Protein AF-A0A7C7XVT6-F1 (afdb_monomer_lite)

pLDDT: mean 93.93, std 7.88, range [43.56, 98.62]

Structure (mmCIF, N/CA/C/O backbone):
data_AF-A0A7C7XVT6-F1
#
_entry.id   AF-A0A7C7XVT6-F1
#
loop_
_atom_site.group_PDB
_atom_site.id
_atom_site.type_symbol
_atom_site.label_atom_id
_atom_site.label_alt_id
_atom_site.label_comp_id
_atom_site.label_asym_id
_atom_site.label_entity_id
_atom_site.label_seq_id
_atom_site.pdbx_PDB_ins_code
_atom_site.Cartn_x
_atom_site.Cartn_y
_atom_site.Cartn_z
_atom_site.occupancy
_atom_site.B_iso_or_equiv
_atom_site.auth_seq_id
_atom_site.auth_comp_id
_atom_site.auth_asym_id
_atom_site.auth_atom_id
_atom_site.pdbx_PDB_model_num
ATOM 1 N N . MET A 1 1 ? -9.409 -11.288 -28.314 1.00 43.56 1 MET A N 1
ATOM 2 C CA . MET A 1 1 ? -8.754 -10.271 -27.467 1.00 43.56 1 MET A CA 1
ATOM 3 C C . MET A 1 1 ? -9.378 -10.418 -26.088 1.00 43.56 1 MET A C 1
ATOM 5 O O . MET A 1 1 ? -10.572 -10.189 -25.979 1.00 43.56 1 MET A O 1
ATOM 9 N N . LEU A 1 2 ? -8.659 -10.968 -25.104 1.00 50.91 2 LEU A N 1
ATOM 10 C CA . LEU A 1 2 ? -9.177 -11.057 -23.734 1.00 50.91 2 LEU A CA 1
ATOM 11 C C . LEU A 1 2 ? -9.178 -9.642 -23.156 1.00 50.91 2 LEU A C 1
ATOM 13 O O . LEU A 1 2 ? -8.158 -8.956 -23.210 1.00 50.91 2 LEU A O 1
ATOM 17 N N . ASP A 1 3 ? -10.332 -9.196 -22.684 1.00 52.62 3 ASP A N 1
ATOM 18 C CA . ASP A 1 3 ? -10.493 -7.874 -22.100 1.00 52.62 3 ASP A CA 1
ATOM 19 C C . ASP A 1 3 ? -9.839 -7.889 -20.708 1.00 52.62 3 ASP A C 1
ATOM 21 O O . ASP A 1 3 ? -10.363 -8.475 -19.763 1.00 52.62 3 ASP A O 1
ATOM 25 N N . TYR A 1 4 ? -8.634 -7.327 -20.584 1.00 62.66 4 TYR A N 1
ATOM 26 C CA . TYR A 1 4 ? -7.905 -7.220 -19.311 1.00 62.66 4 TYR A CA 1
ATOM 27 C C . TYR A 1 4 ? -8.448 -6.053 -18.468 1.00 62.66 4 TYR A C 1
ATOM 29 O O . TYR A 1 4 ? -7.698 -5.175 -18.021 1.00 62.66 4 TYR A O 1
ATOM 37 N N . SER A 1 5 ? -9.769 -6.004 -18.282 1.00 77.19 5 SER A N 1
ATOM 38 C CA . SER A 1 5 ? -10.411 -5.042 -17.392 1.00 77.19 5 SER A CA 1
ATOM 39 C C . SER A 1 5 ? -10.066 -5.414 -15.949 1.00 77.19 5 SER A C 1
ATOM 41 O O . SER A 1 5 ? -10.441 -6.489 -15.479 1.00 77.19 5 SER A O 1
ATOM 43 N N . GLY A 1 6 ? -9.328 -4.549 -15.249 1.00 85.06 6 GLY A N 1
ATOM 44 C CA . GLY A 1 6 ? -9.003 -4.774 -13.840 1.00 85.06 6 GLY A CA 1
ATOM 45 C C . GLY A 1 6 ? -10.278 -4.919 -13.005 1.00 85.06 6 GLY A C 1
ATOM 46 O O . GLY A 1 6 ? -11.226 -4.154 -13.179 1.00 85.06 6 GLY A O 1
ATOM 47 N N . LYS A 1 7 ? -10.306 -5.895 -12.099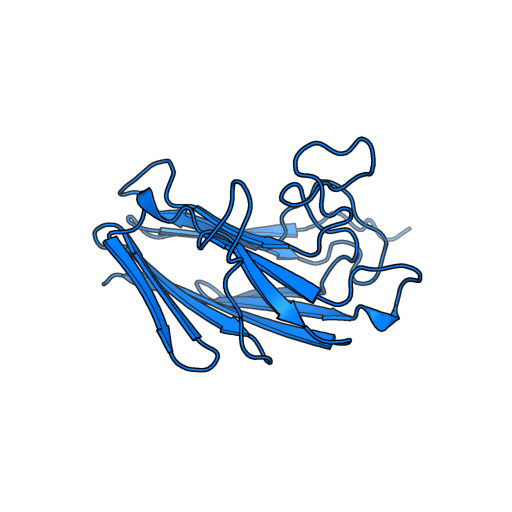 1.00 92.50 7 LYS A N 1
ATOM 48 C CA . LYS A 1 7 ? -11.458 -6.174 -11.234 1.00 92.50 7 LYS A CA 1
ATOM 49 C C . LYS A 1 7 ? -11.252 -5.540 -9.866 1.00 92.50 7 LYS A C 1
ATOM 51 O O . LYS A 1 7 ? -10.408 -5.997 -9.093 1.00 92.50 7 LYS A O 1
ATOM 56 N N . LEU A 1 8 ? -12.034 -4.504 -9.570 1.00 95.12 8 LEU A N 1
ATOM 57 C CA . LEU A 1 8 ? -12.053 -3.852 -8.262 1.00 95.12 8 LEU A CA 1
ATOM 58 C C . LEU A 1 8 ? -12.799 -4.730 -7.249 1.00 95.12 8 LEU A C 1
ATOM 60 O O . LEU A 1 8 ? -13.968 -5.052 -7.445 1.00 95.12 8 LEU A O 1
ATOM 64 N N . THR A 1 9 ? -12.129 -5.095 -6.161 1.00 96.69 9 THR A N 1
ATOM 65 C CA . THR A 1 9 ? -12.720 -5.792 -5.015 1.00 96.69 9 THR A CA 1
ATOM 66 C C . THR A 1 9 ? -12.653 -4.885 -3.799 1.00 96.69 9 THR A C 1
ATOM 68 O O . THR A 1 9 ? -11.632 -4.251 -3.544 1.00 96.69 9 THR A O 1
ATOM 71 N N . LEU A 1 10 ? -13.752 -4.824 -3.050 1.00 97.56 10 LEU A N 1
ATOM 72 C CA . LEU A 1 10 ? -13.859 -4.027 -1.838 1.00 97.56 10 LEU A CA 1
ATOM 73 C C . LEU A 1 10 ? -14.275 -4.922 -0.677 1.00 97.56 10 LEU A C 1
ATOM 75 O O . LEU A 1 10 ? -15.242 -5.677 -0.776 1.00 97.56 10 LEU A O 1
ATOM 79 N N . TRP A 1 11 ? -13.593 -4.779 0.449 1.00 98.31 11 TRP A N 1
ATOM 80 C CA . TRP A 1 11 ? -14.066 -5.263 1.737 1.00 98.31 11 TRP A CA 1
ATOM 81 C C . TRP A 1 11 ? -14.072 -4.103 2.722 1.00 98.31 11 TRP A C 1
ATOM 83 O O . TRP A 1 11 ? -13.167 -3.274 2.708 1.00 98.31 11 TRP A O 1
ATOM 93 N N . LYS A 1 12 ? -15.090 -4.023 3.578 1.00 98.06 12 LYS A N 1
ATOM 94 C CA . LYS A 1 12 ? -15.156 -2.994 4.614 1.00 98.06 12 LYS A CA 1
ATOM 95 C C . LYS A 1 12 ? -15.959 -3.443 5.821 1.00 98.06 12 LYS A C 1
ATOM 97 O O . LYS A 1 12 ? -16.875 -4.257 5.705 1.00 98.06 12 LYS A O 1
ATOM 102 N N . ASN A 1 13 ? -15.656 -2.828 6.953 1.00 97.56 13 ASN A N 1
ATOM 103 C CA . ASN A 1 13 ? -16.533 -2.750 8.114 1.00 97.56 13 ASN A CA 1
ATOM 104 C C . ASN A 1 13 ? -16.812 -1.262 8.430 1.00 97.56 13 ASN A C 1
ATOM 106 O O . ASN A 1 13 ? -16.531 -0.387 7.613 1.00 97.56 13 ASN A O 1
ATOM 110 N N . LYS A 1 14 ? -17.382 -0.953 9.602 1.00 98.00 14 LYS A N 1
ATOM 111 C CA . LYS A 1 14 ? -17.704 0.434 9.996 1.00 98.00 14 LYS A CA 1
ATOM 112 C C . LYS A 1 14 ? -16.481 1.316 10.317 1.00 98.00 14 LYS A C 1
ATOM 114 O O . LYS A 1 14 ? -16.644 2.513 10.518 1.00 98.00 14 LYS A O 1
ATOM 119 N N . HIS A 1 15 ? -15.284 0.736 10.402 1.00 98.38 15 HIS A N 1
ATOM 120 C CA . HIS A 1 15 ? -14.055 1.403 10.839 1.00 98.38 15 HIS A CA 1
ATOM 121 C C . HIS A 1 15 ? -12.973 1.466 9.766 1.00 98.38 15 HIS A C 1
ATOM 123 O O . HIS A 1 15 ? -12.141 2.368 9.806 1.00 98.38 15 HIS A O 1
ATOM 129 N N . VAL A 1 16 ? -12.958 0.515 8.835 1.00 98.31 16 VAL A N 1
ATOM 130 C CA . VAL A 1 16 ? -11.855 0.342 7.893 1.00 98.31 16 VAL A CA 1
ATOM 131 C C . VAL A 1 16 ? -12.323 -0.316 6.592 1.00 98.31 16 VAL A C 1
ATOM 133 O O . VAL A 1 16 ? -13.272 -1.108 6.576 1.00 98.31 16 VAL A O 1
ATOM 136 N N . GLN A 1 17 ? -11.645 0.021 5.497 1.00 98.31 17 GLN A N 1
ATOM 137 C CA . GLN A 1 17 ? -11.893 -0.473 4.148 1.00 98.31 17 GLN A CA 1
ATOM 138 C C . GLN A 1 17 ? -10.590 -0.929 3.479 1.00 98.31 17 GLN A C 1
ATOM 140 O O . GLN A 1 17 ? -9.602 -0.203 3.521 1.00 98.31 17 GLN A O 1
ATOM 145 N N . LEU A 1 18 ? -10.641 -2.086 2.811 1.00 98.56 18 LEU A N 1
ATOM 146 C CA . LEU A 1 18 ? -9.632 -2.611 1.892 1.00 98.56 18 LEU A CA 1
ATOM 147 C C . LEU A 1 18 ? -10.181 -2.574 0.465 1.00 98.56 18 LEU A C 1
ATOM 149 O O . LEU A 1 18 ? -11.216 -3.184 0.184 1.00 98.56 18 LEU A O 1
ATOM 153 N N . SER A 1 19 ? -9.458 -1.922 -0.435 1.00 98.00 19 SER A N 1
ATOM 154 C CA . SER A 1 19 ? -9.722 -1.910 -1.869 1.00 98.00 19 SER A CA 1
ATOM 155 C C . SER A 1 19 ? -8.555 -2.542 -2.616 1.00 98.00 19 SER A C 1
ATOM 157 O O . SER A 1 19 ? -7.408 -2.138 -2.425 1.00 98.00 19 SER A O 1
ATOM 159 N N . THR A 1 20 ? -8.835 -3.491 -3.510 1.00 98.12 20 THR A N 1
ATOM 160 C CA . THR A 1 20 ? -7.818 -4.053 -4.406 1.00 98.12 20 THR A CA 1
ATOM 161 C C . THR A 1 20 ? -8.267 -4.100 -5.858 1.00 98.12 20 THR A C 1
ATOM 163 O O . THR A 1 20 ? -9.455 -4.214 -6.152 1.00 98.12 20 THR A O 1
ATOM 166 N N . VAL A 1 21 ? -7.312 -4.048 -6.785 1.00 96.62 21 VAL A N 1
ATOM 167 C CA . VAL A 1 21 ? -7.559 -4.268 -8.214 1.00 96.62 21 VAL A CA 1
ATOM 168 C C . VAL A 1 21 ? -6.836 -5.534 -8.649 1.00 96.62 21 VAL A C 1
ATOM 170 O O . VAL A 1 21 ? -5.609 -5.581 -8.688 1.00 96.62 21 VAL A O 1
ATOM 173 N N . THR A 1 22 ? -7.603 -6.564 -8.992 1.00 92.88 22 THR A N 1
ATOM 174 C CA . THR A 1 22 ? -7.092 -7.862 -9.448 1.00 92.88 22 THR A CA 1
ATOM 175 C C . THR A 1 22 ? -7.127 -7.967 -10.975 1.00 92.88 22 THR A C 1
ATOM 177 O O . THR A 1 22 ? -7.781 -7.172 -11.650 1.00 92.88 22 THR A O 1
ATOM 180 N N . GLU A 1 23 ? -6.385 -8.929 -11.533 1.00 86.25 23 GLU A N 1
ATOM 181 C CA . GLU A 1 23 ? -6.334 -9.217 -12.983 1.00 86.25 23 GLU A CA 1
ATOM 182 C C . GLU A 1 23 ? -5.915 -8.031 -13.881 1.00 86.25 23 GLU A C 1
ATOM 184 O O . GLU A 1 23 ? -6.161 -8.023 -15.085 1.00 86.25 23 GLU A O 1
ATOM 189 N N . HIS A 1 24 ? -5.210 -7.042 -13.324 1.00 88.50 24 HIS A N 1
ATOM 190 C CA . HIS A 1 24 ? -4.764 -5.864 -14.063 1.00 88.50 24 HIS A CA 1
ATOM 191 C C . HIS A 1 24 ? -3.308 -5.984 -14.532 1.00 88.50 24 HIS A C 1
ATOM 193 O O . HIS A 1 24 ? -2.401 -5.478 -13.876 1.00 88.50 24 HIS A O 1
ATOM 199 N N . LYS A 1 25 ? -3.099 -6.646 -15.680 1.00 90.56 25 LYS A N 1
ATOM 200 C CA . LYS A 1 25 ? -1.849 -6.583 -16.473 1.00 90.56 25 LYS A CA 1
ATOM 201 C C . LYS A 1 25 ? -0.557 -6.794 -15.664 1.00 90.56 25 LYS A C 1
ATOM 203 O O . LYS A 1 25 ? 0.412 -6.049 -15.782 1.00 90.56 25 LYS A O 1
ATOM 208 N N . SER A 1 26 ? -0.556 -7.797 -14.788 1.00 92.00 26 SER A N 1
ATOM 209 C CA . SER A 1 26 ? 0.567 -8.071 -13.886 1.00 92.00 26 SER A CA 1
ATOM 210 C C . SER A 1 26 ? 1.881 -8.286 -14.643 1.00 92.00 26 SER A C 1
ATOM 212 O O . SER A 1 26 ? 1.931 -9.070 -15.588 1.00 92.00 26 SER A O 1
ATOM 214 N N . GLY A 1 27 ? 2.947 -7.629 -14.187 1.00 92.12 27 GLY A N 1
ATOM 215 C CA . GLY A 1 27 ? 4.274 -7.651 -14.805 1.00 92.12 27 GLY A CA 1
ATOM 216 C C . GLY A 1 27 ? 4.459 -6.669 -15.967 1.00 92.12 27 GLY A C 1
ATOM 217 O O . GLY A 1 27 ? 5.578 -6.541 -16.457 1.00 92.12 27 GLY A O 1
ATOM 218 N N . GLU A 1 28 ? 3.408 -5.967 -16.401 1.00 94.38 28 GLU A N 1
ATOM 219 C CA . GLU A 1 28 ? 3.502 -4.928 -17.431 1.00 94.38 28 GLU A CA 1
ATOM 220 C C . GLU A 1 28 ? 3.808 -3.543 -16.834 1.00 94.38 28 GLU A C 1
ATOM 222 O O . GLU A 1 28 ? 3.695 -3.310 -15.624 1.00 94.38 28 GLU A O 1
ATOM 227 N N . VAL A 1 29 ? 4.170 -2.602 -17.714 1.00 94.50 29 VAL A N 1
ATOM 228 C CA . VAL A 1 29 ? 4.360 -1.190 -17.361 1.00 94.50 29 VAL A CA 1
ATOM 229 C C . VAL A 1 29 ? 3.017 -0.562 -16.980 1.00 94.50 29 VAL A C 1
ATOM 231 O O . VAL A 1 29 ? 2.079 -0.519 -17.779 1.00 94.50 29 VAL A O 1
ATOM 234 N N . GLY A 1 30 ? 2.941 -0.031 -15.764 1.00 93.31 30 GLY A N 1
ATOM 235 C CA . GLY A 1 30 ? 1.792 0.703 -15.250 1.00 93.31 30 GLY A CA 1
ATOM 236 C C . GLY A 1 30 ? 1.940 2.225 -15.327 1.00 93.31 30 GLY A C 1
ATOM 237 O O . GLY A 1 30 ? 2.852 2.781 -15.940 1.00 93.31 30 GLY A O 1
ATOM 238 N N . LYS A 1 31 ? 0.973 2.918 -14.726 1.00 90.81 31 LYS A N 1
ATOM 239 C CA . LYS A 1 31 ? 0.855 4.379 -14.655 1.00 90.81 31 LYS A CA 1
ATOM 240 C C . LYS A 1 31 ? 0.312 4.762 -13.269 1.00 90.81 31 LYS A C 1
ATOM 242 O O . LYS A 1 31 ? 0.790 4.286 -12.243 1.00 90.81 31 LYS A O 1
ATOM 247 N N . GLN A 1 32 ? -0.676 5.651 -13.225 1.00 91.06 32 GLN A N 1
ATOM 248 C CA . GLN A 1 32 ? -1.238 6.213 -12.001 1.00 91.06 32 GLN A CA 1
ATOM 249 C C . GLN A 1 32 ? -2.338 5.309 -11.421 1.00 91.06 32 GLN A C 1
ATOM 251 O O . GLN A 1 32 ? -3.504 5.691 -11.384 1.00 91.06 32 GLN A O 1
ATOM 256 N N . GLN A 1 33 ? -1.980 4.078 -11.038 1.00 92.44 33 GLN A N 1
ATOM 257 C CA . GLN A 1 33 ? -2.900 3.135 -10.391 1.00 92.44 33 GLN A CA 1
ATOM 258 C C . GLN A 1 33 ? -2.409 2.716 -9.003 1.00 92.44 33 GLN A C 1
ATOM 260 O O . GLN A 1 33 ? -1.259 2.298 -8.845 1.00 92.44 33 GLN A O 1
ATOM 265 N N . HIS A 1 34 ? -3.315 2.722 -8.026 1.00 94.88 34 HIS A N 1
ATOM 266 C CA . HIS A 1 34 ? -3.150 2.027 -6.751 1.00 94.88 34 HIS A CA 1
ATOM 267 C C . HIS A 1 34 ? -3.965 0.740 -6.775 1.00 94.88 34 HIS A C 1
ATOM 269 O O . HIS A 1 34 ? -5.181 0.779 -6.941 1.00 94.88 34 HIS A O 1
ATOM 275 N N . LEU A 1 35 ? -3.278 -0.400 -6.666 1.00 96.81 35 LEU A N 1
ATOM 276 C CA . LEU A 1 35 ? -3.915 -1.717 -6.741 1.00 96.81 35 LEU A CA 1
ATOM 277 C C . LEU A 1 35 ? -4.203 -2.326 -5.367 1.00 96.81 35 LEU A C 1
ATOM 279 O O . LEU A 1 35 ? -4.926 -3.312 -5.310 1.00 96.81 35 LEU A O 1
ATOM 283 N N . ILE A 1 36 ? -3.649 -1.761 -4.293 1.00 97.94 36 ILE A N 1
ATOM 284 C CA . ILE A 1 36 ? -3.988 -2.051 -2.897 1.00 97.94 36 ILE A CA 1
ATOM 285 C C . ILE A 1 36 ? -4.060 -0.702 -2.183 1.00 97.94 36 ILE A C 1
ATOM 287 O O . ILE A 1 36 ? -3.076 0.040 -2.195 1.00 97.94 36 ILE A O 1
ATOM 291 N N . ASP A 1 37 ? -5.216 -0.392 -1.605 1.00 97.38 37 ASP A N 1
ATOM 292 C CA . ASP A 1 37 ? -5.492 0.845 -0.873 1.00 97.38 37 ASP A CA 1
ATOM 293 C C . ASP A 1 37 ? -6.355 0.556 0.360 1.00 97.38 37 ASP A C 1
ATOM 295 O O . ASP A 1 37 ? -7.291 -0.249 0.315 1.00 97.38 37 ASP A O 1
ATOM 299 N N . GLU A 1 38 ? -6.037 1.235 1.453 1.00 97.50 38 GLU A N 1
ATOM 300 C CA . GLU A 1 38 ? -6.700 1.137 2.743 1.00 97.50 38 GLU A CA 1
ATOM 301 C C . GLU A 1 38 ? -7.157 2.520 3.208 1.00 97.50 38 GLU A C 1
ATOM 303 O O . GLU A 1 38 ? -6.451 3.523 3.052 1.00 97.50 38 GLU A O 1
ATOM 308 N N . GLN A 1 39 ? -8.332 2.572 3.831 1.00 97.38 39 GLN A N 1
ATOM 309 C CA . GLN A 1 39 ? -8.885 3.798 4.398 1.00 97.38 39 GLN A CA 1
ATOM 310 C C . GLN A 1 39 ? -9.563 3.526 5.739 1.00 97.38 39 GLN A C 1
ATOM 312 O O . GLN A 1 39 ? -10.339 2.577 5.869 1.00 97.38 39 GLN A O 1
ATOM 317 N N . PHE A 1 40 ? -9.305 4.395 6.716 1.00 98.12 40 PHE A N 1
ATOM 318 C CA . PHE A 1 40 ? -9.862 4.318 8.063 1.00 98.12 40 PHE A CA 1
ATOM 319 C C . PHE A 1 40 ? -10.920 5.405 8.263 1.00 98.12 40 PHE A C 1
ATOM 321 O O . PHE A 1 40 ? -10.733 6.559 7.888 1.00 98.12 40 PHE A O 1
ATOM 328 N N . ALA A 1 41 ? -12.048 5.039 8.869 1.00 97.75 41 ALA A N 1
ATOM 329 C CA . ALA A 1 41 ? -13.203 5.924 9.014 1.00 97.75 41 ALA A CA 1
ATOM 330 C C . ALA A 1 41 ? -13.011 7.013 10.082 1.00 97.75 41 ALA A C 1
ATOM 332 O O . ALA A 1 41 ? -13.691 8.034 10.037 1.00 97.75 41 ALA A O 1
ATOM 333 N N . ALA A 1 42 ? -12.106 6.801 11.043 1.00 97.81 42 ALA A N 1
ATOM 334 C CA . ALA A 1 42 ? -11.888 7.731 12.150 1.00 97.81 42 ALA A CA 1
ATOM 335 C C . ALA A 1 42 ? -11.152 9.017 11.731 1.00 97.81 42 ALA A C 1
ATOM 337 O O . ALA A 1 42 ? -11.299 10.035 12.403 1.00 97.81 42 ALA A O 1
ATOM 338 N N . HIS A 1 43 ? -10.408 9.005 10.616 1.00 97.56 43 HIS A N 1
ATOM 339 C CA . HIS A 1 43 ? -9.713 10.190 10.117 1.00 97.56 43 HIS A CA 1
ATOM 340 C C . HIS A 1 43 ? -9.618 10.187 8.578 1.00 97.56 43 HIS A C 1
ATOM 342 O O . HIS A 1 43 ? -9.095 9.235 8.002 1.00 97.56 43 HIS A O 1
ATOM 348 N N . PRO A 1 44 ? -10.038 11.255 7.869 1.00 93.88 44 PRO A N 1
ATOM 349 C CA . PRO A 1 44 ? -10.106 11.261 6.400 1.00 93.88 44 PRO A CA 1
ATOM 350 C C . PRO A 1 44 ? -8.742 11.105 5.710 1.00 93.88 44 PRO A C 1
ATOM 352 O O . PRO A 1 44 ? -8.673 10.634 4.574 1.00 93.88 44 PRO A O 1
ATOM 355 N N . LEU A 1 45 ? -7.657 11.486 6.393 1.00 95.00 45 LEU A N 1
ATOM 356 C CA . LEU A 1 45 ? -6.286 11.314 5.903 1.00 95.00 45 LEU A CA 1
ATOM 357 C C . LEU A 1 45 ? -5.637 9.992 6.337 1.00 95.00 45 LEU A C 1
ATOM 359 O O . LEU A 1 45 ? -4.526 9.723 5.892 1.00 95.00 45 LEU A O 1
ATOM 363 N N . ALA A 1 46 ? -6.285 9.166 7.170 1.00 96.75 46 ALA A N 1
ATOM 364 C CA . ALA A 1 46 ? -5.749 7.866 7.580 1.00 96.75 46 ALA A CA 1
ATOM 365 C C . ALA A 1 46 ? -5.901 6.864 6.432 1.00 96.75 46 ALA A C 1
ATOM 367 O O . ALA A 1 46 ? -6.861 6.092 6.346 1.00 96.75 46 ALA A O 1
ATOM 368 N N . ARG A 1 47 ? -4.954 6.956 5.499 1.00 95.00 47 ARG A N 1
ATOM 369 C CA . ARG A 1 47 ? -4.870 6.142 4.291 1.00 95.00 47 ARG A CA 1
ATOM 370 C C . ARG A 1 47 ? -3.518 5.466 4.199 1.00 95.00 47 ARG A C 1
ATOM 372 O O . ARG A 1 47 ? -2.502 6.040 4.606 1.00 95.00 47 ARG A O 1
ATOM 379 N N . LEU A 1 48 ? -3.538 4.272 3.625 1.00 95.56 48 LEU A N 1
ATOM 380 C CA . LEU A 1 48 ? -2.350 3.486 3.349 1.00 95.56 48 LEU A CA 1
ATOM 381 C C . LEU A 1 48 ? -2.464 2.830 1.979 1.00 95.56 48 LEU A C 1
ATOM 383 O O . LEU A 1 48 ? -3.529 2.368 1.591 1.00 95.56 48 LEU A O 1
ATOM 387 N N . TRP A 1 49 ? -1.368 2.795 1.232 1.00 97.56 49 TRP A N 1
ATOM 388 C CA . TRP A 1 49 ? -1.298 2.038 -0.016 1.00 97.56 49 TRP A CA 1
ATOM 389 C C . TRP A 1 49 ? 0.121 1.549 -0.274 1.00 97.56 49 TRP A C 1
ATOM 391 O O . TRP A 1 49 ? 1.093 2.111 0.237 1.00 97.56 49 TRP A O 1
ATOM 401 N N . ILE A 1 50 ? 0.231 0.519 -1.112 1.00 98.12 50 ILE A N 1
ATOM 402 C CA . ILE A 1 50 ? 1.501 -0.064 -1.559 1.00 98.12 50 ILE A CA 1
ATOM 403 C C . ILE A 1 50 ? 1.699 0.293 -3.033 1.00 98.12 50 ILE A C 1
ATOM 405 O O . ILE A 1 50 ? 0.773 0.170 -3.844 1.00 98.12 50 ILE A O 1
ATOM 409 N N . ASN A 1 51 ? 2.898 0.749 -3.399 1.00 97.75 51 ASN A N 1
ATOM 410 C CA . ASN A 1 51 ? 3.206 1.091 -4.779 1.00 97.75 51 ASN A CA 1
ATOM 411 C C . ASN A 1 51 ? 4.680 0.886 -5.170 1.00 97.75 51 ASN A C 1
ATOM 413 O O . ASN A 1 51 ? 5.589 1.019 -4.356 1.00 97.75 51 ASN A O 1
ATOM 417 N N . HIS A 1 52 ? 4.917 0.625 -6.455 1.00 97.56 52 HIS A N 1
ATOM 418 C CA . HIS A 1 52 ? 6.232 0.683 -7.088 1.00 97.56 52 HIS A CA 1
ATOM 419 C C . HIS A 1 52 ? 6.403 2.021 -7.839 1.00 97.56 52 HIS A C 1
ATOM 421 O O . HIS A 1 52 ? 5.799 2.194 -8.904 1.00 97.56 52 HIS A O 1
ATOM 427 N N . PRO A 1 53 ? 7.190 2.984 -7.331 1.00 96.19 53 PRO A N 1
ATOM 428 C CA . PRO A 1 53 ? 7.341 4.291 -7.972 1.00 96.19 53 PRO A CA 1
ATOM 429 C C . PRO A 1 53 ? 7.956 4.203 -9.376 1.00 96.19 53 PRO A C 1
ATOM 431 O O . PRO A 1 53 ? 8.781 3.339 -9.659 1.00 96.19 53 PRO A O 1
ATOM 434 N N . GLY A 1 54 ? 7.580 5.133 -10.259 1.00 92.81 54 GLY A N 1
ATOM 435 C CA . GLY A 1 54 ? 8.259 5.349 -11.545 1.00 92.81 54 GLY A CA 1
ATOM 436 C C . GLY A 1 54 ? 9.319 6.452 -11.496 1.00 92.81 54 GLY A C 1
ATOM 437 O O . GLY A 1 54 ? 10.145 6.553 -12.400 1.00 92.81 54 GLY A O 1
ATOM 438 N N . ASP A 1 55 ? 9.303 7.272 -10.444 1.00 91.69 55 ASP A N 1
ATOM 439 C CA . ASP A 1 55 ? 10.259 8.346 -10.176 1.00 91.69 55 ASP A CA 1
ATOM 440 C C . ASP A 1 55 ? 10.351 8.575 -8.656 1.00 91.69 55 ASP A C 1
ATOM 442 O O . ASP A 1 55 ? 9.410 8.301 -7.912 1.00 91.69 55 ASP A O 1
ATOM 446 N N . LEU A 1 56 ? 11.475 9.107 -8.183 1.00 90.50 56 LEU A N 1
ATOM 447 C CA . LEU A 1 56 ? 11.669 9.528 -6.796 1.00 90.50 56 LEU A CA 1
ATOM 448 C C . LEU A 1 56 ? 11.070 10.911 -6.514 1.00 90.50 56 LEU A C 1
ATOM 450 O O . LEU A 1 56 ? 10.876 11.268 -5.350 1.00 90.50 56 LEU A O 1
ATOM 454 N N . LYS A 1 57 ? 10.771 11.703 -7.550 1.00 87.12 57 LYS A N 1
ATOM 455 C CA . LYS A 1 57 ? 10.165 13.029 -7.387 1.00 87.12 57 LYS A CA 1
ATOM 456 C C . LYS A 1 57 ? 8.644 12.916 -7.151 1.00 87.12 57 LYS A C 1
ATOM 458 O O . LYS A 1 57 ? 7.965 12.204 -7.891 1.00 87.12 57 LYS A O 1
ATOM 463 N N . PRO A 1 58 ? 8.068 13.627 -6.158 1.00 81.00 58 PRO A N 1
ATOM 464 C CA . PRO A 1 58 ? 6.626 13.593 -5.867 1.00 81.00 58 PRO A CA 1
ATOM 465 C C . PRO A 1 58 ? 5.735 14.056 -7.026 1.00 81.00 58 PRO A C 1
ATOM 467 O O . PRO A 1 58 ? 4.664 13.493 -7.253 1.00 81.00 58 PRO A O 1
ATOM 470 N N . TRP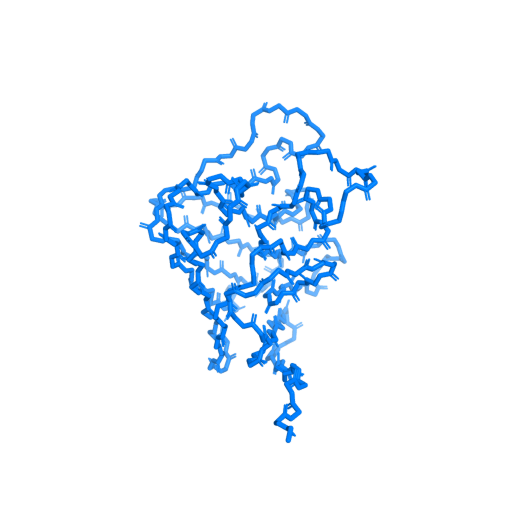 A 1 59 ? 6.201 15.047 -7.788 1.00 80.31 59 TRP A N 1
ATOM 471 C CA . TRP A 1 59 ? 5.472 15.672 -8.897 1.00 80.31 59 TRP A CA 1
ATOM 472 C C . TRP A 1 59 ? 6.283 15.608 -10.192 1.00 80.31 59 TRP A C 1
ATOM 474 O O . TRP A 1 59 ? 6.491 16.612 -10.865 1.00 80.31 59 TRP A O 1
ATOM 484 N N . SER A 1 60 ? 6.805 14.427 -10.517 1.00 82.81 60 SER A N 1
ATOM 485 C CA . SER A 1 60 ? 7.505 14.217 -11.783 1.00 82.81 60 SER A CA 1
ATOM 486 C C . SER A 1 60 ? 6.565 14.276 -12.984 1.00 82.81 60 SER A C 1
ATOM 488 O O . SER A 1 60 ? 5.406 13.845 -12.930 1.00 82.81 60 SER A O 1
ATOM 490 N N . GLU A 1 61 ? 7.119 14.722 -14.109 1.00 81.62 61 GLU A N 1
ATOM 491 C CA . GLU A 1 61 ? 6.517 14.544 -15.432 1.00 81.62 61 GLU A CA 1
ATOM 492 C C . GLU A 1 61 ? 6.524 13.065 -15.849 1.00 81.62 61 GLU A C 1
ATOM 494 O O . GLU A 1 61 ? 5.575 12.592 -16.478 1.00 81.62 61 GLU A O 1
ATOM 499 N N . ARG A 1 62 ? 7.535 12.294 -15.409 1.00 81.88 62 ARG A N 1
ATOM 500 C CA . ARG A 1 62 ? 7.554 10.830 -15.543 1.00 81.88 62 ARG A CA 1
ATOM 501 C C . ARG A 1 62 ? 6.398 10.223 -14.746 1.00 81.88 62 ARG A C 1
ATOM 503 O O . ARG A 1 62 ? 6.170 10.589 -13.592 1.00 81.88 62 ARG A O 1
ATOM 510 N N . ARG A 1 63 ? 5.657 9.297 -15.358 1.00 83.56 63 ARG A N 1
ATOM 511 C CA . ARG A 1 63 ? 4.507 8.623 -14.739 1.00 83.56 63 ARG A CA 1
ATOM 512 C C . ARG A 1 63 ? 4.834 7.154 -14.430 1.00 83.56 63 ARG A C 1
ATOM 514 O O . ARG A 1 63 ? 5.395 6.493 -15.300 1.00 83.56 63 ARG A O 1
ATOM 521 N N . PRO A 1 64 ? 4.429 6.629 -13.260 1.00 89.62 64 PRO A N 1
ATOM 522 C CA . PRO A 1 64 ? 3.915 7.360 -12.098 1.00 89.62 64 PRO A CA 1
ATOM 523 C C . PRO A 1 64 ? 5.021 8.112 -11.345 1.00 89.62 64 PRO A C 1
ATOM 525 O O . PRO A 1 64 ? 6.167 7.673 -11.308 1.00 89.62 64 PRO A O 1
ATOM 528 N N . SER A 1 65 ? 4.653 9.219 -10.701 1.00 91.19 65 SER A N 1
ATOM 529 C CA . SER A 1 65 ? 5.528 9.884 -9.732 1.00 91.19 65 SER A CA 1
ATOM 530 C C . SER A 1 65 ? 5.612 9.089 -8.426 1.00 91.19 65 SER A C 1
ATOM 532 O O . SER A 1 65 ? 4.908 8.087 -8.265 1.00 91.19 65 SER A O 1
ATOM 534 N N . LYS A 1 66 ? 6.447 9.540 -7.480 1.00 93.62 66 LYS A N 1
ATOM 535 C CA . LYS A 1 66 ? 6.796 8.806 -6.248 1.00 93.62 66 LYS A CA 1
ATOM 536 C C . LYS A 1 66 ? 5.629 8.080 -5.585 1.00 93.62 66 LYS A C 1
ATOM 538 O O . LYS A 1 66 ? 5.729 6.893 -5.310 1.00 93.62 66 LYS A O 1
ATOM 543 N N . LEU A 1 67 ? 4.536 8.782 -5.314 1.00 94.06 67 LEU A N 1
ATOM 544 C CA . LEU A 1 67 ? 3.383 8.226 -4.607 1.00 94.06 67 LEU A CA 1
ATOM 545 C C . LEU A 1 67 ? 2.200 7.919 -5.522 1.00 94.06 67 LEU A C 1
ATOM 547 O O . LEU A 1 67 ? 1.194 7.450 -5.022 1.00 94.06 67 LEU A O 1
ATOM 551 N N . ALA A 1 68 ? 2.276 8.205 -6.823 1.00 93.44 68 ALA A N 1
ATOM 552 C CA . ALA A 1 68 ? 1.084 8.320 -7.666 1.00 93.44 68 ALA A CA 1
ATOM 553 C C . ALA A 1 68 ? 0.641 7.018 -8.344 1.00 93.44 68 ALA A C 1
ATOM 555 O O . ALA A 1 68 ? -0.325 7.035 -9.101 1.00 93.44 68 ALA A O 1
ATOM 556 N N . GLY A 1 69 ? 1.354 5.908 -8.149 1.00 94.56 69 GLY A N 1
ATOM 557 C CA . GLY A 1 69 ? 0.960 4.629 -8.730 1.00 94.56 69 GLY A CA 1
ATOM 558 C C . GLY A 1 69 ? 2.100 3.636 -8.874 1.00 94.56 69 GLY A C 1
ATOM 559 O O . GLY A 1 69 ? 3.109 3.724 -8.174 1.00 94.56 69 GLY A O 1
ATOM 560 N N . ASN A 1 70 ? 1.917 2.692 -9.792 1.00 96.56 70 ASN A N 1
ATOM 561 C CA . ASN A 1 70 ? 2.777 1.532 -9.976 1.00 96.56 70 ASN A CA 1
ATOM 562 C C . ASN A 1 70 ? 3.417 1.536 -11.366 1.00 96.56 70 ASN A C 1
ATOM 564 O O . ASN A 1 70 ? 2.713 1.443 -12.365 1.00 96.56 70 ASN A O 1
ATOM 568 N N . PHE A 1 71 ? 4.746 1.646 -11.438 1.00 96.06 71 PHE A N 1
ATOM 569 C CA . PHE A 1 71 ? 5.476 1.497 -12.700 1.00 96.06 71 PHE A CA 1
ATOM 570 C C . PHE A 1 71 ? 5.579 0.027 -13.120 1.00 96.06 71 PHE A C 1
ATOM 572 O O . PHE A 1 71 ? 5.345 -0.277 -14.281 1.00 96.06 71 PHE A O 1
ATOM 579 N N . SER A 1 72 ? 5.860 -0.883 -12.182 1.00 95.94 72 SER A N 1
ATOM 580 C CA . SER A 1 72 ? 5.745 -2.330 -12.387 1.00 95.94 72 SER A CA 1
ATOM 581 C C . SER A 1 72 ? 4.456 -2.799 -11.720 1.00 95.94 72 SER A C 1
ATOM 583 O O . SER A 1 72 ? 4.278 -2.589 -10.516 1.00 95.94 72 SER A O 1
ATOM 585 N N . LEU A 1 73 ? 3.525 -3.360 -12.497 1.00 96.62 73 LEU A N 1
ATOM 586 C CA . LEU A 1 73 ? 2.226 -3.791 -11.980 1.00 96.62 73 LEU A CA 1
ATOM 587 C C . LEU A 1 73 ? 2.349 -5.127 -11.225 1.00 96.62 73 LEU A C 1
ATOM 589 O O . LEU A 1 73 ? 2.786 -6.120 -11.814 1.00 96.62 73 LEU A O 1
ATOM 593 N N . PRO A 1 74 ? 1.927 -5.208 -9.949 1.00 97.25 74 PRO A N 1
ATOM 594 C CA . PRO A 1 74 ? 1.965 -6.454 -9.197 1.00 97.25 74 PRO A CA 1
ATOM 595 C C . PRO A 1 74 ? 0.895 -7.447 -9.668 1.00 97.25 74 PRO A C 1
ATOM 597 O O . PRO A 1 74 ? -0.117 -7.095 -10.285 1.00 97.25 74 PRO A O 1
ATOM 600 N N . ARG A 1 75 ? 1.075 -8.718 -9.302 1.00 97.19 75 ARG A N 1
ATOM 601 C CA . ARG A 1 75 ? -0.046 -9.661 -9.221 1.00 97.19 75 ARG A CA 1
ATOM 602 C C . ARG A 1 75 ? -0.762 -9.438 -7.900 1.00 97.19 75 ARG A C 1
ATOM 604 O O . ARG A 1 75 ? -0.126 -9.536 -6.858 1.00 97.19 75 ARG A O 1
ATOM 611 N N . VAL A 1 76 ? -2.063 -9.164 -7.952 1.00 98.00 76 VAL A N 1
ATOM 612 C CA . VAL A 1 76 ? -2.884 -8.865 -6.770 1.00 98.00 76 VAL A CA 1
ATOM 613 C C . VAL A 1 76 ? -4.001 -9.886 -6.618 1.00 98.00 76 VAL A C 1
ATOM 615 O 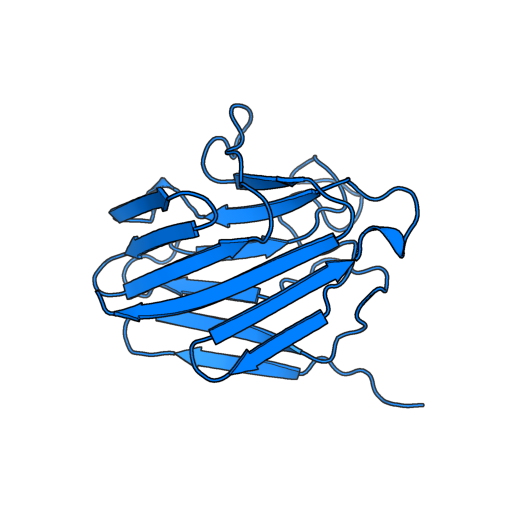O . VAL A 1 76 ? -4.585 -10.327 -7.612 1.00 98.00 76 VAL A O 1
ATOM 618 N N . ALA A 1 77 ? -4.299 -10.239 -5.372 1.00 97.44 77 ALA A N 1
ATOM 619 C CA . ALA A 1 77 ? -5.453 -11.036 -4.984 1.00 97.44 77 ALA A CA 1
ATOM 620 C C . ALA A 1 77 ? -6.052 -10.490 -3.683 1.00 97.44 77 ALA A C 1
ATOM 622 O O . ALA A 1 77 ? -5.350 -9.878 -2.881 1.00 97.44 77 ALA A O 1
ATOM 623 N N . GLN A 1 78 ? -7.338 -10.748 -3.456 1.00 98.12 78 GLN A N 1
ATOM 624 C CA . GLN A 1 78 ? -8.009 -10.406 -2.207 1.00 98.12 78 GLN A CA 1
ATOM 625 C C . GLN A 1 78 ? -8.936 -11.541 -1.777 1.00 98.12 78 GLN A C 1
ATOM 627 O O . GLN A 1 78 ? -9.650 -12.123 -2.592 1.00 98.12 78 GLN A O 1
ATOM 632 N N . HIS A 1 79 ? -8.947 -11.826 -0.478 1.00 97.81 79 HIS A N 1
ATOM 633 C CA . HIS A 1 79 ? -9.919 -12.695 0.165 1.00 97.81 79 HIS A CA 1
ATOM 634 C C . HIS A 1 79 ? -10.476 -11.999 1.407 1.00 97.81 79 HIS A C 1
ATOM 636 O O . HIS A 1 79 ? -9.796 -11.895 2.425 1.00 97.81 79 HIS A O 1
ATOM 642 N N . LYS A 1 80 ? -11.731 -11.536 1.340 1.00 97.56 80 LYS A N 1
ATOM 643 C CA . LYS A 1 80 ? -12.363 -10.754 2.417 1.00 97.56 80 LYS A CA 1
ATOM 644 C C . LYS A 1 80 ? -11.468 -9.567 2.823 1.00 97.56 80 LYS A C 1
ATOM 646 O O . LYS A 1 80 ? -11.172 -8.723 1.980 1.00 97.56 80 LYS A O 1
ATOM 651 N N . ASN A 1 81 ? -11.047 -9.519 4.084 1.00 98.25 81 ASN A N 1
ATOM 652 C CA . ASN A 1 81 ? -10.193 -8.501 4.688 1.00 98.25 81 ASN A CA 1
ATOM 653 C C . ASN A 1 81 ? -8.689 -8.715 4.450 1.00 98.25 81 ASN A C 1
ATOM 655 O O . ASN A 1 81 ? -7.896 -7.953 4.997 1.00 98.25 81 ASN A O 1
ATOM 659 N N . LEU A 1 82 ? -8.304 -9.736 3.677 1.00 98.50 82 LEU A N 1
ATOM 660 C CA . LEU A 1 82 ? -6.920 -10.044 3.323 1.00 98.50 82 LEU A CA 1
ATOM 661 C C . LEU A 1 82 ? -6.623 -9.609 1.889 1.00 98.50 82 LEU A C 1
ATOM 663 O O . LEU A 1 82 ? -7.336 -10.017 0.971 1.00 98.50 82 LEU A O 1
ATOM 667 N N . GLY A 1 83 ? -5.559 -8.839 1.685 1.00 98.44 83 GLY A N 1
ATOM 668 C CA . GLY A 1 83 ? -5.040 -8.466 0.369 1.00 98.44 83 GLY A CA 1
ATOM 669 C C . GLY A 1 83 ? -3.613 -8.969 0.181 1.00 98.44 83 GLY A C 1
ATOM 670 O O . GLY A 1 83 ? -2.830 -8.965 1.122 1.00 98.44 83 GLY A O 1
ATOM 671 N N . PHE A 1 84 ? -3.265 -9.379 -1.034 1.00 98.38 84 PHE A N 1
ATOM 672 C CA . PHE A 1 84 ? -1.947 -9.913 -1.376 1.00 98.38 84 PHE A CA 1
ATOM 673 C C . PHE A 1 84 ? -1.403 -9.212 -2.615 1.00 98.38 84 PHE A C 1
ATOM 675 O O . PHE A 1 84 ? -2.151 -9.001 -3.573 1.00 98.38 84 PHE A O 1
ATOM 682 N N . ALA A 1 85 ? -0.104 -8.918 -2.635 1.00 98.38 85 ALA A N 1
ATOM 683 C CA . ALA A 1 85 ? 0.601 -8.476 -3.833 1.00 98.38 85 ALA A CA 1
ATOM 684 C C . ALA A 1 85 ? 1.945 -9.185 -3.990 1.00 98.38 85 ALA A C 1
ATOM 686 O O . ALA A 1 85 ? 2.690 -9.355 -3.030 1.00 98.38 85 ALA A O 1
ATOM 687 N N . ILE A 1 86 ? 2.278 -9.547 -5.227 1.00 98.19 86 ILE A N 1
ATOM 688 C CA . ILE A 1 86 ? 3.617 -9.994 -5.610 1.00 98.19 86 ILE A CA 1
ATOM 689 C C . ILE A 1 86 ? 4.138 -9.047 -6.681 1.00 98.19 86 ILE A C 1
ATOM 691 O O . ILE A 1 86 ? 3.542 -8.925 -7.755 1.00 98.19 86 ILE A O 1
ATOM 695 N N . TYR A 1 87 ? 5.260 -8.402 -6.388 1.00 98.12 87 TYR A N 1
ATOM 696 C CA . TYR A 1 87 ? 6.024 -7.607 -7.338 1.00 98.12 87 TYR A CA 1
ATOM 697 C C . TYR A 1 87 ? 7.194 -8.435 -7.861 1.00 98.12 87 TYR A C 1
ATOM 699 O O . TYR A 1 87 ? 7.938 -9.019 -7.076 1.00 98.12 87 TYR A O 1
ATOM 707 N N . ASP A 1 88 ? 7.371 -8.460 -9.181 1.00 97.44 88 ASP A N 1
ATOM 708 C CA . ASP A 1 88 ? 8.546 -9.022 -9.850 1.00 97.44 88 ASP A CA 1
ATOM 709 C C . ASP A 1 88 ? 9.210 -7.901 -10.652 1.00 97.44 88 ASP A C 1
ATOM 711 O O . ASP A 1 88 ? 8.830 -7.603 -11.785 1.00 97.44 88 ASP A O 1
ATOM 715 N N . LEU A 1 89 ? 10.172 -7.227 -10.023 1.00 97.00 89 LEU A N 1
ATOM 716 C CA . LEU A 1 89 ? 10.863 -6.071 -10.594 1.00 97.00 89 LEU A CA 1
ATOM 717 C C . LEU A 1 89 ? 11.868 -6.489 -11.676 1.00 97.00 89 LEU A C 1
ATOM 719 O O . LEU A 1 89 ? 12.329 -5.657 -12.444 1.00 97.00 89 LEU A O 1
ATOM 723 N N . THR A 1 90 ? 12.145 -7.788 -11.814 1.00 96.12 90 THR A N 1
ATOM 724 C CA . THR A 1 90 ? 13.028 -8.318 -12.866 1.00 96.12 90 THR A CA 1
ATOM 725 C C . THR A 1 90 ? 12.390 -8.332 -14.259 1.00 96.12 90 THR A C 1
ATOM 727 O O . THR A 1 90 ? 13.071 -8.592 -15.247 1.00 96.12 90 THR A O 1
ATOM 730 N N . ARG A 1 91 ? 11.080 -8.062 -14.358 1.00 93.81 91 ARG A N 1
ATOM 731 C CA . ARG A 1 91 ? 10.314 -8.121 -15.616 1.00 93.81 91 ARG A CA 1
ATOM 732 C C . ARG A 1 91 ? 10.521 -6.926 -16.537 1.00 93.81 91 ARG A C 1
ATOM 734 O O . ARG A 1 91 ? 10.242 -7.040 -17.727 1.00 93.81 91 ARG A O 1
ATOM 741 N N . LEU A 1 92 ? 10.958 -5.793 -15.995 1.00 93.88 92 LEU A N 1
ATOM 742 C CA . LEU A 1 92 ? 11.079 -4.532 -16.717 1.00 93.88 92 LEU A CA 1
ATOM 743 C C . LEU A 1 92 ? 12.490 -3.959 -16.521 1.00 93.88 92 LEU A C 1
ATOM 745 O O . LEU A 1 92 ? 13.033 -4.062 -15.420 1.00 93.88 92 LEU A O 1
ATOM 749 N N . PRO A 1 93 ? 13.089 -3.344 -17.553 1.00 92.25 93 PRO A N 1
ATOM 750 C CA . PRO A 1 93 ? 14.357 -2.638 -17.408 1.00 92.25 93 PRO A CA 1
ATOM 751 C C . PRO A 1 93 ? 14.175 -1.315 -16.645 1.00 92.25 93 PRO A C 1
ATOM 753 O O . PRO A 1 93 ? 13.071 -0.770 -16.577 1.00 92.25 93 PRO A O 1
ATOM 756 N N . ASP A 1 94 ? 15.274 -0.789 -16.098 1.00 88.31 94 ASP A N 1
ATOM 757 C CA . ASP A 1 94 ? 15.375 0.563 -15.516 1.00 88.31 94 ASP A CA 1
ATOM 758 C C . ASP A 1 94 ? 14.315 0.902 -14.449 1.00 88.31 94 ASP A C 1
ATOM 760 O O . ASP A 1 94 ? 13.856 2.046 -14.319 1.00 88.31 94 ASP A O 1
ATOM 764 N N . VAL A 1 95 ? 13.916 -0.113 -13.679 1.00 93.31 95 VAL A N 1
ATOM 765 C CA . VAL A 1 95 ? 13.028 0.020 -12.522 1.00 93.31 95 VAL A CA 1
ATOM 766 C C . VAL A 1 95 ? 13.794 0.458 -11.279 1.00 93.31 95 VAL A C 1
ATOM 768 O O . VAL A 1 95 ? 14.985 0.188 -11.122 1.00 93.31 95 VAL A O 1
ATOM 771 N N . LEU A 1 96 ? 13.094 1.109 -10.352 1.00 95.25 96 LEU A N 1
ATOM 772 C CA . LEU A 1 96 ? 13.633 1.339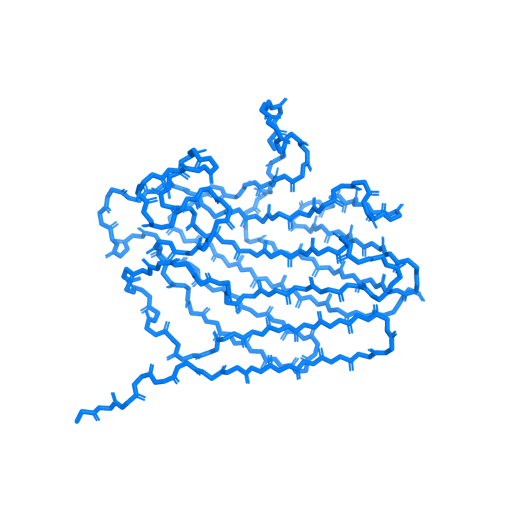 -9.017 1.00 95.25 96 LEU A CA 1
ATOM 773 C C . LEU A 1 96 ? 13.682 -0.006 -8.266 1.00 95.25 96 LEU A C 1
ATOM 775 O O . LEU A 1 96 ? 12.729 -0.772 -8.348 1.00 95.25 96 LEU A O 1
ATOM 779 N N . PRO A 1 97 ? 14.751 -0.326 -7.517 1.00 96.00 97 PRO A N 1
ATOM 780 C CA . PRO A 1 97 ? 14.953 -1.664 -6.947 1.00 96.00 97 PRO A CA 1
ATOM 781 C C . PRO A 1 97 ? 14.140 -1.923 -5.662 1.00 96.00 97 PRO A C 1
ATOM 783 O O . PRO A 1 97 ? 14.534 -2.735 -4.825 1.00 96.00 97 PRO A O 1
ATOM 786 N N . PHE A 1 98 ? 13.020 -1.219 -5.478 1.00 97.62 98 PHE A N 1
ATOM 787 C CA . PHE A 1 98 ? 12.215 -1.288 -4.266 1.00 97.62 98 PHE A CA 1
ATOM 788 C C . PHE A 1 98 ? 10.727 -1.095 -4.535 1.00 97.62 98 PHE A C 1
ATOM 790 O O . PHE A 1 98 ? 10.315 -0.366 -5.436 1.00 97.62 98 PHE A O 1
ATOM 797 N N . VAL A 1 99 ? 9.917 -1.675 -3.658 1.00 98.25 99 VAL A N 1
ATOM 798 C CA . VAL A 1 99 ? 8.501 -1.333 -3.494 1.00 98.25 99 VAL A CA 1
ATOM 799 C C . VAL A 1 99 ? 8.367 -0.572 -2.188 1.00 98.25 99 VAL A C 1
ATOM 801 O O . VAL A 1 99 ? 9.130 -0.786 -1.246 1.00 98.25 99 VAL A O 1
ATOM 804 N N . GLN A 1 100 ? 7.420 0.348 -2.125 1.00 97.50 100 GLN A N 1
ATOM 805 C CA . GLN A 1 100 ? 7.182 1.126 -0.922 1.00 97.50 100 GLN A CA 1
ATOM 806 C C . GLN A 1 100 ? 5.720 1.043 -0.514 1.00 97.50 100 GLN A C 1
ATOM 808 O O . GLN A 1 100 ? 4.845 0.751 -1.330 1.00 97.50 100 GLN A O 1
ATOM 813 N N . PHE A 1 101 ? 5.458 1.375 0.738 1.00 95.75 101 PHE A N 1
ATOM 814 C CA . PHE A 1 101 ? 4.126 1.765 1.157 1.00 95.75 101 PHE A CA 1
ATOM 815 C C . PHE A 1 101 ? 4.168 3.178 1.732 1.00 95.75 101 PHE A C 1
ATOM 817 O O . PHE A 1 101 ? 5.209 3.656 2.198 1.00 95.75 101 PHE A O 1
ATOM 824 N N . PHE A 1 102 ? 3.021 3.840 1.685 1.00 96.19 102 PHE A N 1
ATOM 825 C CA . PHE A 1 102 ? 2.787 5.122 2.328 1.00 96.19 102 PHE A CA 1
ATOM 826 C C . PHE A 1 102 ? 1.743 4.949 3.426 1.00 96.19 102 PHE A C 1
ATOM 828 O O . PHE A 1 102 ? 0.722 4.318 3.183 1.00 96.19 102 PHE A O 1
ATOM 835 N N . ALA A 1 103 ? 1.976 5.537 4.596 1.00 94.81 103 ALA A N 1
ATOM 836 C CA . ALA A 1 103 ? 0.989 5.726 5.650 1.00 94.81 103 ALA A CA 1
ATOM 837 C C . ALA A 1 103 ? 1.083 7.172 6.152 1.00 94.81 103 ALA A C 1
ATOM 839 O O . ALA A 1 103 ? 2.159 7.641 6.533 1.00 94.81 103 ALA A O 1
ATOM 840 N N . ALA A 1 104 ? -0.036 7.897 6.145 1.00 89.88 104 ALA A N 1
ATOM 841 C CA . ALA A 1 104 ? -0.081 9.286 6.597 1.00 89.88 104 ALA A CA 1
ATOM 842 C C . ALA A 1 104 ? 0.152 9.378 8.113 1.00 89.88 104 ALA A C 1
ATOM 844 O O . ALA A 1 104 ? -0.796 9.311 8.889 1.00 89.88 104 ALA A O 1
ATOM 845 N N . LYS A 1 105 ? 1.416 9.521 8.529 1.00 86.06 105 LYS A N 1
ATOM 846 C CA . LYS A 1 105 ? 1.852 9.407 9.928 1.00 86.06 105 LYS A CA 1
ATOM 847 C C . LYS A 1 105 ? 0.959 10.136 10.933 1.00 86.06 105 LYS A C 1
ATOM 849 O O . LYS A 1 105 ? 0.551 9.531 11.914 1.00 86.06 105 LYS A O 1
ATOM 854 N N . ASP A 1 106 ? 0.632 11.394 10.663 1.00 91.25 106 ASP A N 1
ATOM 855 C CA . ASP A 1 106 ? -0.104 12.244 11.608 1.00 91.25 106 ASP A CA 1
ATOM 856 C C . ASP A 1 106 ? -1.613 11.937 11.667 1.00 91.25 106 ASP A C 1
ATOM 858 O O . ASP A 1 106 ? -2.340 12.557 12.435 1.00 91.25 106 ASP A O 1
ATOM 862 N N . ALA A 1 107 ? -2.100 10.992 10.856 1.00 95.00 107 ALA A N 1
ATOM 863 C CA . ALA A 1 107 ? -3.499 10.573 10.824 1.00 95.00 107 ALA A CA 1
ATOM 864 C C . ALA A 1 107 ? -3.778 9.277 11.610 1.00 95.00 107 ALA A C 1
ATOM 866 O O . ALA A 1 107 ? -4.943 8.912 11.778 1.00 95.00 107 ALA A O 1
ATOM 867 N N . PHE A 1 108 ? -2.741 8.562 12.052 1.00 96.75 108 PHE A N 1
ATOM 868 C CA . PHE A 1 108 ? -2.871 7.291 12.767 1.00 96.75 108 PHE A CA 1
ATOM 869 C C . PHE A 1 108 ? -2.542 7.451 14.255 1.00 96.75 108 PHE A C 1
ATOM 871 O O . PHE A 1 108 ? -1.593 8.139 14.618 1.00 96.75 108 PHE A O 1
ATOM 878 N N . ASP A 1 109 ? -3.284 6.743 15.109 1.00 97.19 109 ASP A N 1
ATOM 879 C CA . ASP A 1 109 ? -3.039 6.687 16.558 1.00 97.19 109 ASP A CA 1
ATOM 880 C C . ASP A 1 109 ? -1.833 5.800 16.898 1.00 97.19 109 ASP A C 1
ATOM 882 O O . ASP A 1 109 ? -1.200 5.952 17.942 1.00 97.19 109 ASP A O 1
ATOM 886 N N . LEU A 1 110 ? -1.554 4.820 16.035 1.00 96.44 110 LEU A N 1
ATOM 887 C CA . LEU A 1 110 ? -0.443 3.885 16.158 1.00 96.44 110 LEU A CA 1
ATOM 888 C C . LEU A 1 110 ? 0.121 3.591 14.772 1.00 96.44 110 LEU A C 1
ATOM 890 O O . LEU A 1 110 ? -0.637 3.281 13.852 1.00 96.44 110 LEU A O 1
ATOM 894 N N . ILE A 1 111 ? 1.447 3.627 14.664 1.00 95.50 111 ILE A N 1
ATOM 895 C CA . ILE A 1 111 ? 2.210 3.045 13.560 1.00 95.50 111 ILE A CA 1
ATOM 896 C C . ILE A 1 111 ? 3.419 2.348 14.178 1.00 95.50 111 ILE A C 1
ATOM 898 O O . ILE A 1 111 ? 4.359 3.008 14.620 1.00 95.50 111 ILE A O 1
ATOM 902 N N . GLU A 1 112 ? 3.388 1.022 14.212 1.00 95.69 112 GLU A N 1
ATOM 903 C CA . GLU A 1 112 ? 4.366 0.211 14.929 1.00 95.69 112 GLU A CA 1
ATOM 904 C C . GLU A 1 112 ? 4.973 -0.858 14.009 1.00 95.69 112 GLU A C 1
ATOM 906 O O . GLU A 1 112 ? 4.286 -1.805 13.621 1.00 95.69 112 GLU A O 1
ATOM 911 N N . PRO A 1 113 ? 6.247 -0.711 13.604 1.00 94.88 113 PRO A N 1
ATOM 912 C CA . PRO A 1 113 ? 6.960 -1.760 12.890 1.00 94.88 113 PRO A CA 1
ATOM 913 C C . PRO A 1 113 ? 7.403 -2.865 13.860 1.00 94.88 113 PRO A C 1
ATOM 915 O O . PRO A 1 113 ? 8.022 -2.579 14.883 1.00 94.88 113 PRO A O 1
ATOM 918 N N . VAL A 1 114 ? 7.143 -4.121 13.503 1.00 96.62 114 VAL A N 1
ATOM 919 C CA . VAL A 1 114 ? 7.563 -5.318 14.245 1.00 96.62 114 VAL A CA 1
ATOM 920 C C . VAL A 1 114 ? 8.111 -6.326 13.241 1.00 96.62 114 VAL A C 1
ATOM 922 O O . VAL A 1 114 ? 7.350 -6.957 12.514 1.00 96.62 114 VAL A O 1
ATOM 925 N N . GLU A 1 115 ? 9.436 -6.465 13.178 1.00 96.19 115 GLU A N 1
ATOM 926 C CA . GLU A 1 115 ? 10.115 -7.272 12.152 1.00 96.19 115 GLU A CA 1
ATOM 927 C C . GLU A 1 115 ? 9.639 -6.893 10.731 1.00 96.19 115 GLU A C 1
ATOM 929 O O . GLU A 1 115 ? 9.741 -5.739 10.309 1.00 96.19 115 GLU A O 1
ATOM 934 N N . ASN A 1 116 ? 9.097 -7.861 9.995 1.00 97.56 116 ASN A N 1
ATOM 935 C CA . ASN A 1 116 ? 8.544 -7.708 8.656 1.00 97.56 116 ASN A CA 1
ATOM 936 C C . ASN A 1 116 ? 7.111 -7.154 8.637 1.00 97.56 116 ASN A C 1
ATOM 938 O O . ASN A 1 116 ? 6.551 -6.953 7.558 1.00 97.56 116 ASN A O 1
ATOM 942 N N . TRP A 1 117 ? 6.510 -6.929 9.806 1.00 97.88 117 TRP A N 1
ATOM 943 C CA . TRP A 1 117 ? 5.177 -6.364 9.961 1.00 97.88 117 TRP A CA 1
ATOM 944 C C . TRP A 1 117 ? 5.213 -4.864 10.244 1.00 97.88 117 TRP A C 1
ATOM 946 O O . TRP A 1 117 ? 6.129 -4.324 10.862 1.00 97.88 117 TRP A O 1
ATOM 956 N N . LEU A 1 118 ? 4.137 -4.200 9.849 1.00 96.12 118 LEU A N 1
ATOM 957 C CA . LEU A 1 118 ? 3.733 -2.891 10.315 1.00 96.12 118 LEU A CA 1
ATOM 958 C C . LEU A 1 118 ? 2.290 -2.985 10.796 1.00 96.12 118 LEU A C 1
ATOM 960 O O . LEU A 1 118 ? 1.403 -3.361 10.030 1.00 96.12 118 LEU A O 1
ATOM 964 N N . PHE A 1 119 ? 2.055 -2.597 12.040 1.00 97.50 119 PHE A N 1
ATOM 965 C CA . PHE A 1 119 ? 0.721 -2.474 12.599 1.00 97.50 119 PHE A CA 1
ATOM 966 C C . PHE A 1 119 ? 0.304 -1.012 12.632 1.00 97.50 119 PHE A C 1
ATOM 968 O O . PHE A 1 119 ? 1.069 -0.143 13.054 1.00 97.50 119 PHE A O 1
ATOM 975 N N . VAL A 1 120 ? -0.919 -0.737 12.187 1.00 97.25 120 VAL A N 1
ATOM 976 C CA . VAL A 1 120 ? -1.510 0.601 12.230 1.00 97.25 120 VAL A CA 1
ATOM 977 C C . VAL A 1 120 ? -2.875 0.571 12.900 1.00 97.25 120 VAL A C 1
ATOM 979 O O . VAL A 1 120 ? -3.628 -0.397 12.763 1.00 97.25 120 VAL A O 1
ATOM 982 N N . ARG A 1 121 ? -3.208 1.645 13.619 1.00 98.00 121 ARG A N 1
ATOM 983 C CA . ARG A 1 121 ? -4.528 1.847 14.231 1.00 98.00 121 ARG A CA 1
ATOM 984 C C . ARG A 1 121 ? -4.985 3.287 14.052 1.00 98.00 121 ARG A C 1
ATOM 986 O O . ARG A 1 121 ? -4.188 4.211 14.192 1.00 98.00 121 ARG A O 1
ATOM 993 N N . CYS A 1 122 ? -6.268 3.464 13.766 1.00 98.12 122 CYS A N 1
ATOM 994 C CA . CYS A 1 122 ? -6.941 4.759 13.766 1.00 98.12 122 CYS A CA 1
ATOM 995 C C . CYS A 1 122 ? -8.382 4.557 14.263 1.00 98.12 122 CYS A C 1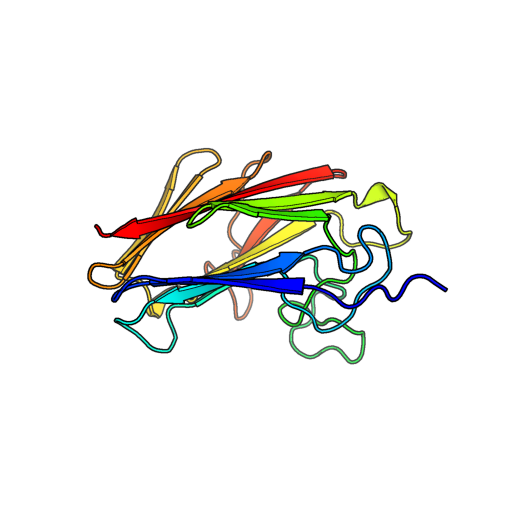
ATOM 997 O O . CYS A 1 122 ? -9.171 3.830 13.646 1.00 98.12 122 CYS A O 1
ATOM 999 N N . GLY A 1 123 ? -8.716 5.143 15.413 1.00 97.62 123 GLY A N 1
ATOM 1000 C CA . GLY A 1 123 ? -9.921 4.826 16.172 1.00 97.62 123 GLY A CA 1
ATOM 1001 C C . GLY A 1 123 ? -10.013 3.326 16.472 1.00 97.62 123 GLY A C 1
ATOM 1002 O O . GLY A 1 123 ? -9.059 2.705 16.938 1.00 97.62 123 GLY A O 1
ATOM 1003 N N . SER A 1 124 ? -11.162 2.719 16.170 1.00 98.19 124 SER A N 1
ATOM 1004 C CA . SER A 1 124 ? -11.377 1.271 16.335 1.00 98.19 124 SER A CA 1
ATOM 1005 C C . SER A 1 124 ? -10.996 0.437 15.104 1.00 98.19 124 SER A C 1
ATOM 1007 O O . SER A 1 124 ? -11.278 -0.758 15.077 1.00 98.19 124 SER A O 1
ATOM 1009 N N . GLY A 1 125 ? -10.413 1.034 14.060 1.00 98.25 125 GLY A N 1
ATOM 1010 C CA . GLY A 1 125 ? -9.903 0.302 12.900 1.00 98.25 125 GLY A CA 1
ATOM 1011 C C . GLY A 1 125 ? -8.430 -0.047 13.082 1.00 98.25 125 GLY A C 1
ATOM 1012 O O . GLY A 1 125 ? -7.659 0.790 13.552 1.00 98.25 125 GLY A O 1
ATOM 1013 N N . CYS A 1 126 ? -8.022 -1.247 12.669 1.00 98.06 126 CYS A N 1
ATOM 1014 C CA . CYS A 1 126 ? -6.615 -1.651 12.641 1.00 98.06 126 CYS A CA 1
ATOM 1015 C C . CYS A 1 126 ? -6.246 -2.353 11.327 1.00 98.06 126 CYS A C 1
ATOM 1017 O O . CYS A 1 126 ? -7.113 -2.909 10.646 1.00 98.06 126 CYS A O 1
ATOM 1019 N N . ALA A 1 127 ? -4.959 -2.332 10.984 1.00 98.00 127 ALA A N 1
ATOM 1020 C CA . ALA A 1 127 ? -4.406 -3.151 9.913 1.00 98.00 127 ALA A CA 1
ATOM 1021 C C . ALA A 1 127 ? -3.008 -3.671 10.260 1.00 98.00 127 ALA A C 1
ATOM 1023 O O . ALA A 1 127 ? -2.260 -3.037 11.005 1.00 98.00 127 ALA A O 1
ATOM 1024 N N . GLY A 1 128 ? -2.678 -4.837 9.709 1.00 98.00 128 GLY A N 1
ATOM 1025 C CA . GLY A 1 128 ? -1.340 -5.414 9.702 1.00 98.00 128 GLY A CA 1
ATOM 1026 C C . GLY A 1 128 ? -0.850 -5.549 8.266 1.00 98.00 128 GLY A C 1
ATOM 1027 O O . GLY A 1 128 ? -1.549 -6.117 7.428 1.00 98.00 128 GLY A O 1
ATOM 1028 N N . ILE A 1 129 ? 0.346 -5.040 7.994 1.00 98.19 129 ILE A N 1
ATOM 1029 C CA . ILE A 1 129 ? 0.978 -5.035 6.676 1.00 98.19 129 ILE A CA 1
ATOM 1030 C C . ILE A 1 129 ? 2.296 -5.778 6.795 1.00 98.19 129 ILE A C 1
ATOM 1032 O O . ILE A 1 129 ? 3.173 -5.351 7.537 1.00 98.19 129 ILE A O 1
ATOM 1036 N N . TRP A 1 130 ? 2.450 -6.870 6.062 1.00 98.56 130 TRP A N 1
ATOM 1037 C CA . TRP A 1 130 ? 3.681 -7.649 6.024 1.00 98.56 130 TRP A CA 1
ATOM 1038 C C . TRP A 1 130 ? 4.348 -7.554 4.661 1.00 98.56 130 TRP A C 1
ATOM 1040 O O . TRP A 1 130 ? 3.669 -7.552 3.629 1.00 98.56 130 TRP A O 1
ATOM 1050 N N . CYS A 1 131 ? 5.678 -7.544 4.664 1.00 98.62 131 CYS A N 1
ATOM 1051 C CA . CYS A 1 131 ? 6.499 -7.669 3.468 1.00 98.62 131 CYS A CA 1
ATOM 1052 C C . CYS A 1 131 ? 7.494 -8.826 3.614 1.00 98.62 131 CYS A C 1
ATOM 1054 O O . CYS A 1 131 ? 7.986 -9.095 4.706 1.00 98.62 131 CYS A O 1
ATOM 1056 N N . SER A 1 132 ? 7.840 -9.486 2.508 1.00 98.56 132 SER A N 1
ATOM 1057 C CA . SER A 1 132 ? 8.870 -10.533 2.491 1.00 98.56 132 SER A CA 1
ATOM 1058 C C . SER A 1 132 ? 10.254 -10.038 2.904 1.00 98.56 132 SER A C 1
ATOM 1060 O O . SER A 1 132 ? 11.069 -10.839 3.342 1.00 98.56 132 SER A O 1
ATOM 1062 N N . GLU A 1 133 ? 10.493 -8.732 2.809 1.00 98.25 133 GLU A N 1
ATOM 1063 C CA . GLU A 1 133 ? 11.732 -8.072 3.213 1.00 98.25 133 GLU A CA 1
ATOM 1064 C C . GLU A 1 133 ? 11.451 -7.021 4.293 1.00 98.25 133 GLU A C 1
ATOM 1066 O O . GLU A 1 133 ? 10.336 -6.502 4.410 1.00 98.25 133 GLU A O 1
ATOM 1071 N N . LEU A 1 134 ? 12.476 -6.678 5.077 1.00 97.50 134 LEU A N 1
ATOM 1072 C CA . LEU A 1 134 ? 12.371 -5.614 6.075 1.00 97.50 134 LEU A CA 1
ATOM 1073 C C . LEU A 1 134 ? 12.068 -4.266 5.407 1.00 97.50 134 LEU A C 1
ATOM 1075 O O . LEU A 1 134 ? 12.637 -3.922 4.368 1.00 97.50 134 LEU A O 1
ATOM 1079 N N . THR A 1 135 ? 11.180 -3.482 6.028 1.00 97.12 135 THR A N 1
ATOM 1080 C CA . THR A 1 135 ? 10.832 -2.144 5.531 1.00 97.12 135 THR A CA 1
ATOM 1081 C C . THR A 1 135 ? 11.538 -1.045 6.316 1.00 97.12 135 THR A C 1
ATOM 1083 O O . THR A 1 135 ? 11.374 -0.895 7.533 1.00 97.12 135 THR A O 1
ATOM 1086 N N . GLU A 1 136 ? 12.256 -0.191 5.598 1.00 96.00 136 GLU A N 1
ATOM 1087 C CA . GLU A 1 136 ? 12.987 0.930 6.182 1.00 96.00 136 GLU A CA 1
ATOM 1088 C C . GLU A 1 136 ? 12.242 2.247 5.955 1.00 96.00 136 GLU A C 1
ATOM 1090 O O . GLU A 1 136 ? 11.795 2.513 4.833 1.00 96.00 136 GLU A O 1
ATOM 1095 N N . PRO A 1 137 ? 12.085 3.094 6.988 1.00 95.62 137 PRO A N 1
ATOM 1096 C CA . PRO A 1 137 ? 11.425 4.376 6.836 1.00 95.62 137 PRO A CA 1
ATOM 1097 C C . PRO A 1 137 ? 12.316 5.360 6.084 1.00 95.62 137 PRO A C 1
ATOM 1099 O O . PRO A 1 137 ? 13.524 5.436 6.297 1.00 95.62 137 PRO A O 1
ATOM 1102 N N . GLU A 1 138 ? 11.700 6.195 5.257 1.00 94.06 138 GLU A N 1
ATOM 1103 C CA . GLU A 1 138 ? 12.395 7.327 4.666 1.00 94.06 138 GLU A CA 1
ATOM 1104 C C . GLU A 1 138 ? 12.808 8.318 5.765 1.00 94.06 138 GLU A C 1
ATOM 1106 O O . GLU A 1 138 ? 11.997 8.706 6.609 1.00 94.06 138 GLU A O 1
ATOM 1111 N N . THR A 1 139 ? 14.074 8.735 5.774 1.00 93.69 139 THR A N 1
ATOM 1112 C CA . THR A 1 139 ? 14.647 9.576 6.841 1.00 93.69 139 THR A CA 1
ATOM 1113 C C . THR A 1 139 ? 14.750 11.055 6.469 1.00 93.69 139 THR A C 1
ATOM 1115 O O . THR A 1 139 ? 15.011 11.888 7.344 1.00 93.69 139 THR A O 1
ATOM 1118 N N . THR A 1 140 ? 14.501 11.404 5.205 1.00 91.69 140 THR A N 1
ATOM 1119 C CA . THR A 1 140 ? 14.623 12.758 4.647 1.00 91.69 140 THR A CA 1
ATOM 1120 C C . THR A 1 140 ? 13.440 13.098 3.734 1.00 91.69 140 THR A C 1
ATOM 1122 O O . THR A 1 140 ? 12.602 12.252 3.439 1.00 91.69 140 THR A O 1
ATOM 1125 N N . GLY A 1 141 ? 13.343 14.357 3.300 1.00 89.31 141 GLY A N 1
ATOM 1126 C CA . GLY A 1 141 ? 12.302 14.795 2.370 1.00 89.31 141 GLY A CA 1
ATOM 1127 C C . GLY A 1 141 ? 10.903 14.946 2.992 1.00 89.31 141 GLY A C 1
ATOM 1128 O O . GLY A 1 141 ? 10.707 14.719 4.187 1.00 89.31 141 GLY A O 1
ATOM 1129 N N . PRO A 1 142 ? 9.908 15.345 2.179 1.00 87.56 142 PRO A N 1
ATOM 1130 C CA . PRO A 1 142 ? 8.569 15.707 2.656 1.00 87.56 142 PRO A CA 1
ATOM 1131 C C . PRO A 1 142 ? 7.744 14.516 3.164 1.00 87.56 142 PRO A C 1
ATOM 1133 O O . PRO A 1 142 ? 6.734 14.716 3.826 1.00 87.56 142 PRO A O 1
ATOM 1136 N N . TYR A 1 143 ? 8.164 13.283 2.866 1.00 91.31 143 TYR A N 1
ATOM 1137 C CA . TYR A 1 143 ? 7.479 12.057 3.291 1.00 91.31 143 TYR A CA 1
ATOM 1138 C C . TYR A 1 143 ? 8.291 11.248 4.301 1.00 91.31 143 TYR A C 1
ATOM 1140 O O . TYR A 1 143 ? 8.075 10.042 4.455 1.00 91.31 143 TYR A O 1
ATOM 1148 N N . LYS A 1 144 ? 9.234 11.907 4.987 1.00 91.38 144 LYS A N 1
ATOM 1149 C CA . LYS A 1 144 ? 10.003 11.315 6.077 1.00 91.38 144 LYS A CA 1
ATOM 1150 C C . LYS A 1 144 ? 9.061 10.593 7.042 1.00 91.38 144 LYS A C 1
ATOM 1152 O O . LYS A 1 144 ? 8.049 11.146 7.463 1.00 91.38 144 LYS A O 1
ATOM 1157 N N . THR A 1 145 ? 9.396 9.360 7.406 1.00 90.88 145 THR A N 1
ATOM 1158 C CA . THR A 1 145 ? 8.615 8.432 8.245 1.00 90.88 145 THR A CA 1
ATOM 1159 C C . THR A 1 145 ? 7.237 8.002 7.724 1.00 90.88 145 THR A C 1
ATOM 1161 O O . THR A 1 145 ? 6.744 6.978 8.183 1.00 90.88 145 THR A O 1
ATOM 1164 N N . ALA A 1 146 ? 6.639 8.717 6.767 1.00 94.00 146 ALA A N 1
ATOM 1165 C CA . ALA A 1 146 ? 5.364 8.356 6.143 1.00 94.00 146 ALA A CA 1
ATOM 1166 C C . ALA A 1 146 ? 5.529 7.317 5.023 1.00 94.00 146 ALA A C 1
ATOM 1168 O O . ALA A 1 146 ? 4.611 6.557 4.741 1.00 94.00 146 ALA A O 1
ATOM 1169 N N . VAL A 1 147 ? 6.699 7.271 4.380 1.00 95.88 147 VAL A N 1
ATOM 1170 C CA . VAL A 1 147 ? 7.055 6.242 3.395 1.00 95.88 147 VAL A CA 1
ATOM 1171 C C . VAL A 1 147 ? 8.011 5.243 4.022 1.00 95.88 147 VAL A C 1
ATOM 1173 O O . VAL A 1 147 ? 8.980 5.646 4.671 1.00 95.88 147 VAL A O 1
ATOM 1176 N N . ARG A 1 148 ? 7.792 3.950 3.771 1.00 96.31 148 ARG A N 1
ATOM 1177 C CA . ARG A 1 148 ? 8.800 2.911 4.018 1.00 96.31 148 ARG A CA 1
ATOM 1178 C C . ARG A 1 148 ? 9.029 2.070 2.772 1.00 96.31 148 ARG A C 1
ATOM 1180 O O . ARG A 1 148 ? 8.095 1.840 2.007 1.00 96.31 148 ARG A O 1
ATOM 1187 N N . ARG A 1 149 ? 10.265 1.618 2.571 1.00 97.25 149 ARG A N 1
ATOM 1188 C CA . ARG A 1 149 ? 10.705 0.881 1.378 1.00 97.25 149 ARG A CA 1
ATOM 1189 C C . ARG A 1 149 ? 11.182 -0.512 1.750 1.00 97.25 149 ARG A C 1
ATOM 1191 O O . ARG A 1 149 ? 11.886 -0.661 2.741 1.00 97.25 149 ARG A O 1
ATOM 1198 N N . ALA A 1 150 ? 10.838 -1.486 0.919 1.00 98.19 150 ALA A N 1
ATOM 1199 C CA . ALA A 1 150 ? 11.434 -2.813 0.899 1.00 98.19 150 ALA A CA 1
ATOM 1200 C C . ALA A 1 150 ? 12.266 -2.948 -0.379 1.00 98.19 150 ALA A C 1
ATOM 1202 O O . ALA A 1 150 ? 11.746 -2.734 -1.478 1.00 98.19 150 ALA A O 1
ATOM 1203 N N . GLN A 1 151 ? 13.550 -3.264 -0.237 1.00 98.00 151 GLN A N 1
ATOM 1204 C CA . GLN A 1 151 ? 14.463 -3.479 -1.362 1.00 98.00 151 GLN A CA 1
ATOM 1205 C C . GLN A 1 151 ? 14.377 -4.931 -1.822 1.00 98.00 151 GLN A C 1
ATOM 1207 O O . GLN A 1 151 ? 14.299 -5.828 -0.991 1.00 98.00 151 GLN A O 1
ATOM 1212 N N . GLY A 1 152 ? 14.444 -5.178 -3.128 1.00 96.62 152 GLY A N 1
ATOM 1213 C CA . GLY A 1 152 ? 14.561 -6.542 -3.635 1.00 96.62 152 GLY A CA 1
ATOM 1214 C C . GLY A 1 152 ? 14.030 -6.726 -5.055 1.00 96.62 152 GLY A C 1
ATOM 1215 O O . GLY A 1 152 ? 13.159 -5.981 -5.501 1.00 96.62 152 GLY A O 1
ATOM 1216 N N . PRO A 1 153 ? 14.519 -7.747 -5.782 1.00 96.25 153 PRO A N 1
ATOM 1217 C CA . PRO A 1 153 ? 14.084 -8.024 -7.150 1.00 96.25 153 PRO A CA 1
ATOM 1218 C C . PRO A 1 153 ? 12.661 -8.596 -7.209 1.00 96.25 153 PRO A C 1
ATOM 1220 O O . PRO A 1 153 ? 11.983 -8.470 -8.229 1.00 96.25 153 PRO A O 1
ATOM 1223 N N . ARG A 1 154 ? 12.210 -9.246 -6.129 1.00 97.69 154 ARG A N 1
ATOM 1224 C CA . ARG A 1 154 ? 10.873 -9.825 -5.980 1.00 97.69 154 ARG A CA 1
ATOM 1225 C C . ARG A 1 154 ? 10.395 -9.611 -4.557 1.00 97.69 154 ARG A C 1
ATOM 1227 O O . ARG A 1 154 ? 11.123 -9.930 -3.627 1.00 97.69 154 ARG A O 1
ATOM 1234 N N . LEU A 1 155 ? 9.190 -9.075 -4.403 1.00 98.50 155 LEU A N 1
ATOM 1235 C CA . LEU A 1 155 ? 8.656 -8.674 -3.103 1.00 98.50 155 LEU A CA 1
ATOM 1236 C C . LEU A 1 155 ? 7.224 -9.172 -2.946 1.00 98.50 155 LEU A C 1
ATOM 1238 O O . LEU A 1 155 ? 6.353 -8.855 -3.762 1.00 98.50 155 LEU A O 1
ATOM 1242 N N . GLY A 1 156 ? 6.993 -9.948 -1.890 1.00 98.44 156 GLY A N 1
ATOM 1243 C CA . GLY A 1 156 ? 5.668 -10.373 -1.459 1.00 98.44 156 GLY A CA 1
ATOM 1244 C C . GLY A 1 156 ? 5.120 -9.422 -0.404 1.00 98.44 156 GLY A C 1
ATOM 1245 O O . GLY A 1 156 ? 5.851 -8.996 0.485 1.00 98.44 156 GLY A O 1
ATOM 1246 N N . TRP A 1 157 ? 3.836 -9.103 -0.500 1.00 98.56 157 TRP A N 1
ATOM 1247 C CA . TRP A 1 157 ? 3.119 -8.274 0.459 1.00 98.56 157 TRP A CA 1
ATOM 1248 C C . TRP A 1 157 ? 1.803 -8.939 0.837 1.00 98.56 157 TRP A C 1
ATOM 1250 O O . TRP A 1 157 ? 1.102 -9.466 -0.032 1.00 98.56 157 TRP A O 1
ATOM 1260 N N . THR A 1 158 ? 1.445 -8.865 2.116 1.00 98.56 158 THR A N 1
ATOM 1261 C CA . THR A 1 158 ? 0.090 -9.168 2.579 1.00 98.56 158 THR A CA 1
ATOM 1262 C C . THR A 1 158 ? -0.408 -8.059 3.490 1.00 98.56 158 THR A C 1
ATOM 1264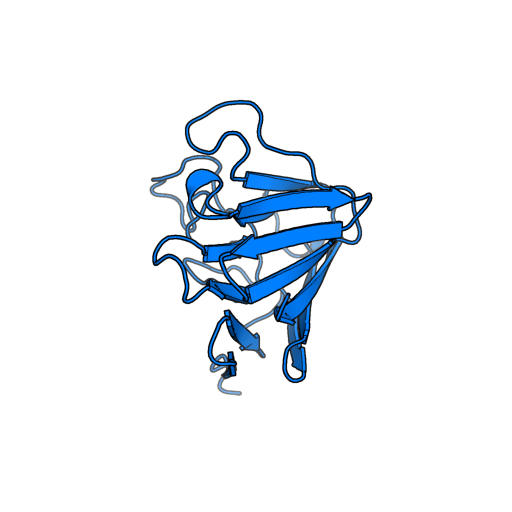 O O . THR A 1 158 ? 0.350 -7.511 4.284 1.00 98.56 158 THR A O 1
ATOM 1267 N N . VAL A 1 159 ? -1.691 -7.743 3.379 1.00 98.50 159 VAL A N 1
ATOM 1268 C CA . VAL A 1 159 ? -2.394 -6.812 4.261 1.00 98.50 159 VAL A CA 1
ATOM 1269 C C . VAL A 1 159 ? -3.586 -7.518 4.882 1.00 98.50 159 VAL A C 1
ATOM 1271 O O . VAL A 1 159 ? -4.245 -8.323 4.224 1.00 98.50 159 VAL A O 1
ATOM 1274 N N . THR A 1 160 ? -3.857 -7.239 6.150 1.00 98.38 160 THR A N 1
ATOM 1275 C CA . THR A 1 160 ? -5.043 -7.719 6.861 1.00 98.38 160 THR A CA 1
ATOM 1276 C C . THR A 1 160 ? -5.673 -6.574 7.623 1.00 98.38 160 THR A C 1
ATOM 1278 O O . THR A 1 160 ? -4.985 -5.870 8.356 1.00 98.38 160 THR A O 1
ATOM 1281 N N . LEU A 1 161 ? -6.976 -6.375 7.446 1.00 98.38 161 LEU A N 1
ATOM 1282 C CA . LEU A 1 161 ? -7.711 -5.285 8.084 1.00 98.38 161 LEU A CA 1
ATOM 1283 C C . LEU A 1 161 ? -8.671 -5.850 9.132 1.00 98.38 161 LEU A C 1
ATOM 1285 O O . LEU A 1 161 ? -9.205 -6.953 8.985 1.00 98.38 161 LEU A O 1
ATOM 1289 N N . GLY A 1 162 ? -8.904 -5.096 10.199 1.00 96.88 162 GLY A N 1
ATOM 1290 C CA . GLY A 1 162 ? -9.685 -5.556 11.337 1.00 96.88 162 GLY A CA 1
ATOM 1291 C C . GLY A 1 162 ? -10.199 -4.426 12.213 1.00 96.88 162 GLY A C 1
ATOM 1292 O O . GLY A 1 162 ? -10.251 -3.258 11.823 1.00 96.88 162 GLY A O 1
ATOM 1293 N N . THR A 1 163 ? -10.625 -4.804 13.407 1.00 95.44 163 THR A N 1
ATOM 1294 C CA . THR A 1 163 ? -11.011 -3.871 14.462 1.00 95.44 163 THR A CA 1
ATOM 1295 C C . THR A 1 163 ? -10.110 -4.083 15.663 1.00 95.44 163 THR A C 1
ATOM 1297 O O . THR A 1 163 ? -9.778 -5.230 15.964 1.00 95.44 163 THR A O 1
ATOM 1300 N N . ALA A 1 164 ? -9.703 -2.985 16.298 1.00 85.38 164 ALA A N 1
ATOM 1301 C CA . ALA A 1 164 ? -8.902 -3.006 17.518 1.00 85.38 164 ALA A CA 1
ATOM 1302 C C . ALA A 1 164 ? -9.721 -3.447 18.738 1.00 85.38 164 ALA A C 1
ATOM 1304 O O . ALA A 1 164 ? -10.955 -3.215 18.731 1.00 85.38 164 ALA A O 1
#

Sequence (164 aa):
MLDYSGKLTLWKNKHVQLSTVTEHKSGEVGKQQHLIDEQFAAHPLARLWINHPGDLKPWSERRPSKLAGNFSLPRVAQHKNLGFAIYDLTRLPDVLPFVQFFAAKDAFDLIEPVENWLFVRCGSGCAGIWCSELTEPETTGPYKTAVRRAQGPRLGWTVTLGTA

Foldseek 3Di:
DPPQDWDWDWADDPFKIWIATASHPAQAFDFQDFGIKMDTPQFRQFIKTKEFAPEDAQDDPGGPHDQRHYRGHWHWDDDHQKIKTKGQQVSDPPGDQKIKMFGPVVQWPDWDDDFQWTWTHHAFKIKIKGKPAGWDAACDDPRGRRMTIGGHNMMMMMMGIDTD

Secondary structure (DSSP, 8-state):
------EEEEEE-SSEEEEEEESS-TTSB--S--SEEEEETT-TT-EEEEE--S-SSTT-SSSS-TTS--SBPPEEEEETTEEEEEEEGGGSTT--SEEEEEE-GGG-SEEEEETTEEEEEETTEEEEEEESSPPEEP-SSTTTTTEEEEESSEEEEEEEEEE-

Radius of gyration: 14.92 Å; chains: 1; bounding box: 33×28×45 Å